Protein AF-A0A2E1FN74-F1 (afdb_monomer_lite)

Foldseek 3Di:
DPDPVVVVVVVVVVVPPPPPDPQADPNDGVVLLVVLLVQLVVQLVVLLVVLVVVFQDPPDPPRCPVVSVVSSVVSNVVSLVVSCVVSVHDPVRSVVSNVCCVVCCPVPPPPCPPPD

pLDDT: mean 77.04, std 21.7, range [31.8, 98.19]

Secondary structure (DSSP, 8-state):
---HHHHHHHHHTTSS-----TTEETTEEHHHHHHHHHHHHHHHHHHHHHHHHH-SPTT-GGGGHHHHHHHHHHHHHHHHHHHHHHHT--HHHHHHHHHHHHHSSS-TTTTS-TT-

Structure (mmCIF, N/CA/C/O backbone):
data_AF-A0A2E1FN74-F1
#
_entry.id   AF-A0A2E1FN74-F1
#
loop_
_atom_site.group_PDB
_atom_site.id
_atom_site.type_symbol
_atom_site.label_atom_id
_atom_site.label_alt_id
_atom_site.label_comp_id
_atom_site.label_asym_id
_atom_site.label_entity_id
_atom_site.label_seq_id
_atom_site.pdbx_PDB_ins_code
_atom_site.Cartn_x
_atom_site.Cartn_y
_atom_site.Cartn_z
_atom_site.occupancy
_atom_site.B_iso_or_equiv
_atom_site.auth_seq_id
_atom_site.auth_comp_id
_atom_site.auth_asym_id
_atom_site.auth_atom_id
_atom_site.pdbx_PDB_model_num
ATOM 1 N N . MET A 1 1 ? -55.981 -18.150 6.701 1.00 42.31 1 MET A N 1
ATOM 2 C CA . MET A 1 1 ? -54.690 -18.237 5.974 1.00 42.31 1 MET A CA 1
ATOM 3 C C . MET A 1 1 ? -54.274 -16.805 5.647 1.00 42.31 1 MET A C 1
ATOM 5 O O . MET A 1 1 ? -54.721 -16.281 4.644 1.00 42.31 1 MET A O 1
ATOM 9 N N . ASN A 1 2 ? -53.576 -16.035 6.487 1.00 50.94 2 ASN A N 1
ATOM 10 C CA . ASN A 1 2 ? -52.600 -16.321 7.561 1.00 50.94 2 ASN A CA 1
ATOM 11 C C . ASN A 1 2 ? -51.192 -16.736 7.082 1.00 50.94 2 ASN A C 1
ATOM 13 O O . ASN A 1 2 ? -50.448 -17.331 7.851 1.00 50.94 2 ASN A O 1
ATOM 17 N N . HIS A 1 3 ? -50.803 -16.379 5.852 1.00 50.66 3 HIS A N 1
ATOM 18 C CA . HIS A 1 3 ? -49.413 -16.536 5.385 1.00 50.66 3 HIS A CA 1
ATOM 19 C C . HIS A 1 3 ? -48.682 -15.206 5.128 1.00 50.66 3 HIS A C 1
ATOM 21 O O . HIS A 1 3 ? -47.479 -15.128 5.357 1.00 50.66 3 HIS A O 1
ATOM 27 N N . ASN A 1 4 ? -49.388 -14.124 4.781 1.00 48.78 4 ASN A N 1
ATOM 28 C CA . ASN A 1 4 ? -48.734 -12.868 4.377 1.00 48.78 4 ASN A CA 1
ATOM 29 C C . ASN A 1 4 ? -48.129 -12.058 5.542 1.00 48.78 4 ASN A C 1
ATOM 31 O O . ASN A 1 4 ? -47.243 -11.243 5.316 1.00 48.78 4 ASN A O 1
ATOM 35 N N . LEU A 1 5 ? -48.569 -12.285 6.786 1.00 51.41 5 LEU A N 1
ATOM 36 C CA . LEU A 1 5 ? -48.117 -11.508 7.952 1.00 51.41 5 LEU A CA 1
ATOM 37 C C . LEU A 1 5 ? -46.795 -12.041 8.546 1.00 51.41 5 LEU A C 1
ATOM 39 O O . LEU A 1 5 ? -45.996 -11.269 9.066 1.00 51.41 5 LEU A O 1
ATOM 43 N N . LEU A 1 6 ? -46.520 -13.344 8.402 1.00 49.88 6 LEU A N 1
ATOM 44 C CA . LEU A 1 6 ? -45.260 -13.961 8.847 1.00 49.88 6 LEU A CA 1
ATOM 45 C C . LEU A 1 6 ? -44.072 -13.592 7.943 1.00 49.88 6 LEU A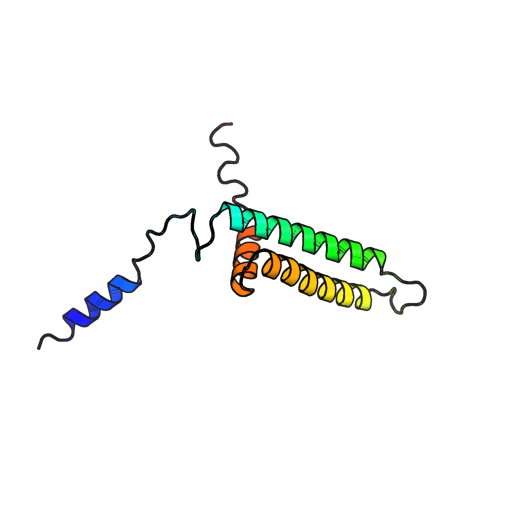 C 1
ATOM 47 O O . LEU A 1 6 ? -42.957 -13.424 8.433 1.00 49.88 6 LEU A O 1
ATOM 51 N N . VAL A 1 7 ? -44.307 -13.409 6.639 1.00 51.56 7 VAL A N 1
ATOM 52 C CA . VAL A 1 7 ? -43.251 -13.055 5.674 1.00 51.56 7 VAL A CA 1
ATOM 53 C C . VAL A 1 7 ? -42.717 -11.636 5.917 1.00 51.56 7 VAL A C 1
ATOM 55 O O . VAL A 1 7 ? -41.507 -11.429 5.871 1.00 51.56 7 VAL A O 1
ATOM 58 N N . SER A 1 8 ? -43.573 -10.666 6.267 1.00 47.00 8 SER A N 1
ATOM 59 C CA . SER A 1 8 ? -43.123 -9.297 6.578 1.00 47.00 8 SER A CA 1
ATOM 60 C C . SER A 1 8 ? -42.269 -9.187 7.846 1.00 47.00 8 SER A C 1
ATOM 62 O O . SER A 1 8 ? -41.447 -8.278 7.930 1.00 47.00 8 SER A O 1
ATOM 64 N N . ILE A 1 9 ? -42.423 -10.093 8.819 1.00 51.72 9 ILE A N 1
ATOM 65 C CA . ILE A 1 9 ? -41.646 -10.060 10.071 1.00 51.72 9 ILE A CA 1
ATOM 66 C C . ILE A 1 9 ? -40.237 -10.642 9.866 1.00 51.72 9 ILE A C 1
ATOM 68 O O . ILE A 1 9 ? -39.275 -10.124 10.423 1.00 51.72 9 ILE A O 1
ATOM 72 N N . LEU A 1 10 ? -40.080 -11.656 9.009 1.00 48.47 10 LEU A N 1
ATOM 73 C CA . LEU A 1 10 ? -38.766 -12.239 8.690 1.00 48.47 10 LEU A CA 1
ATOM 74 C C . LEU A 1 10 ? -37.856 -11.311 7.866 1.00 48.47 10 LEU A C 1
ATOM 76 O O . LEU A 1 10 ? -36.632 -11.437 7.921 1.00 48.47 10 LEU A O 1
ATOM 80 N N . ILE A 1 11 ? -38.430 -10.359 7.125 1.00 47.88 11 ILE A N 1
ATOM 81 C CA . ILE A 1 11 ? -37.662 -9.412 6.303 1.00 47.88 11 ILE A CA 1
ATOM 82 C C . ILE A 1 11 ? -37.132 -8.234 7.143 1.00 47.88 11 ILE A C 1
ATOM 84 O O . ILE A 1 11 ? -36.051 -7.723 6.852 1.00 47.88 11 ILE A O 1
ATOM 88 N N . SER A 1 12 ? -37.810 -7.829 8.227 1.00 40.91 12 SER A N 1
ATOM 89 C CA . SER A 1 12 ? -37.323 -6.735 9.087 1.00 40.91 12 SER A CA 1
ATOM 90 C C . SER A 1 12 ? -36.116 -7.133 9.951 1.00 40.91 12 SER A C 1
ATOM 92 O O . SER A 1 12 ? -35.253 -6.293 10.213 1.00 40.91 12 SER A O 1
ATOM 94 N N . SER A 1 13 ? -35.976 -8.415 10.314 1.00 45.38 13 SER A N 1
ATOM 95 C CA . SER A 1 13 ? -34.828 -8.929 11.082 1.00 45.38 13 SER A CA 1
ATOM 96 C C . SER A 1 13 ? -33.480 -8.878 10.346 1.00 45.38 13 SER A C 1
ATOM 98 O O . SER A 1 13 ? -32.433 -8.896 10.994 1.00 45.38 13 SER A O 1
ATOM 100 N N . ILE A 1 14 ? -33.477 -8.771 9.012 1.00 53.03 14 ILE A N 1
ATOM 101 C CA . ILE A 1 14 ? -32.239 -8.723 8.211 1.00 53.03 14 ILE A CA 1
ATOM 102 C C . ILE A 1 14 ? -31.607 -7.316 8.234 1.00 53.03 14 ILE A C 1
ATOM 104 O O . ILE A 1 14 ? -30.394 -7.183 8.095 1.00 53.03 14 ILE A O 1
ATOM 108 N N . PHE A 1 15 ? -32.392 -6.263 8.491 1.00 46.53 15 PHE A N 1
ATOM 109 C CA . PHE A 1 15 ? -31.921 -4.871 8.437 1.00 46.53 15 PHE A CA 1
ATOM 110 C C . PHE A 1 15 ? -31.487 -4.268 9.785 1.00 46.53 15 PHE A C 1
ATOM 112 O O . PHE A 1 15 ? -30.985 -3.147 9.798 1.00 46.53 15 PHE A O 1
ATOM 119 N N . PHE A 1 16 ? -31.632 -4.988 10.906 1.00 46.62 16 PHE A N 1
ATOM 120 C CA . PHE A 1 16 ? -31.303 -4.469 12.248 1.00 46.62 16 PHE A CA 1
ATOM 121 C C . PHE A 1 16 ? -30.299 -5.299 13.067 1.00 46.62 16 PHE A C 1
ATOM 123 O O . PHE A 1 16 ? -30.032 -4.976 14.223 1.00 46.62 16 PHE A O 1
ATOM 130 N N . SER A 1 17 ? -29.639 -6.289 12.461 1.00 39.25 17 SER A N 1
ATOM 131 C CA . SER A 1 17 ? -28.502 -6.994 13.080 1.00 39.25 17 SER A CA 1
ATOM 132 C C . SER A 1 17 ? -27.171 -6.262 12.841 1.00 39.25 17 SER A C 1
ATOM 134 O O . SER A 1 17 ? -26.224 -6.835 12.309 1.00 39.25 17 SER A O 1
ATOM 136 N N . CYS A 1 18 ? -27.096 -4.976 13.205 1.00 44.81 18 CYS A N 1
ATOM 137 C CA . CYS A 1 18 ? -25.869 -4.174 13.085 1.00 44.81 18 CYS A CA 1
ATOM 138 C C . CYS A 1 18 ? -25.572 -3.315 14.331 1.00 44.81 18 CYS A C 1
ATOM 140 O O . CYS A 1 18 ? -25.022 -2.222 14.241 1.00 44.81 18 CYS A O 1
ATOM 142 N N . SER A 1 19 ? -25.885 -3.839 15.519 1.00 41.91 19 SER A N 1
ATOM 143 C CA . SER A 1 19 ? -25.297 -3.387 16.789 1.00 41.91 19 SER A CA 1
ATOM 144 C C . SER A 1 19 ? -23.985 -4.133 17.082 1.00 41.91 19 SER A C 1
ATOM 146 O O . SER A 1 19 ? -23.768 -4.625 18.190 1.00 41.91 19 SER A O 1
ATOM 148 N N . GLY A 1 20 ? -23.136 -4.288 16.061 1.00 52.69 20 GLY A N 1
ATOM 149 C CA . GLY A 1 20 ? -21.781 -4.805 16.232 1.00 52.69 20 GLY A CA 1
ATOM 150 C C . GLY A 1 20 ? -20.902 -3.759 16.913 1.00 52.69 20 GLY A C 1
ATOM 151 O O . GLY A 1 20 ? -21.095 -2.558 16.712 1.00 52.69 20 GLY A O 1
ATOM 152 N N . ASP A 1 21 ? -19.933 -4.200 17.714 1.00 56.34 21 ASP A N 1
ATOM 153 C CA . ASP A 1 21 ? -18.954 -3.294 18.313 1.00 56.34 21 ASP A CA 1
ATOM 154 C C . ASP A 1 21 ? -18.222 -2.523 17.202 1.00 56.34 21 ASP A C 1
ATOM 156 O O . ASP A 1 21 ? -17.532 -3.111 16.374 1.00 56.34 21 ASP A O 1
ATOM 160 N N . SER A 1 22 ? -18.347 -1.193 17.191 1.00 58.28 22 SER A N 1
ATOM 161 C CA . SER A 1 22 ? -17.680 -0.313 16.217 1.00 58.28 22 SER A CA 1
ATOM 162 C C . SER A 1 22 ? -16.150 -0.489 16.147 1.00 58.28 22 SER A 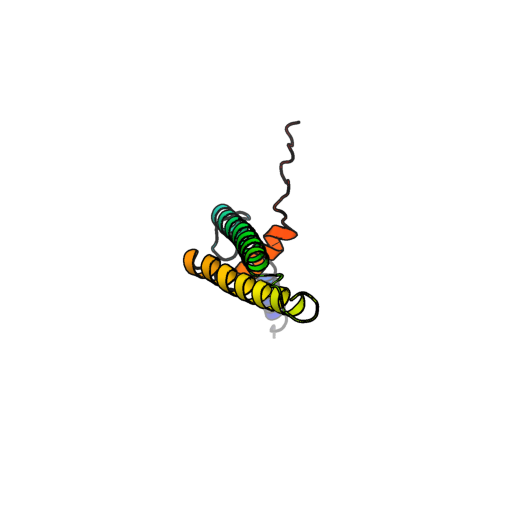C 1
ATOM 164 O O . SER A 1 22 ? -15.523 -0.123 15.147 1.00 58.28 22 SER A O 1
ATOM 166 N N . THR A 1 23 ? -15.533 -1.065 17.184 1.00 58.06 23 THR A N 1
ATOM 167 C CA . THR A 1 23 ? -14.107 -1.402 17.209 1.00 58.06 23 THR A CA 1
ATOM 168 C C . THR A 1 23 ? -13.772 -2.690 16.445 1.00 58.06 23 THR A C 1
ATOM 170 O O . THR A 1 23 ? -12.618 -2.850 16.042 1.00 58.06 23 THR A O 1
ATOM 173 N N . VAL A 1 24 ? -14.749 -3.561 16.163 1.00 61.03 24 VAL A N 1
ATOM 174 C CA . VAL A 1 24 ? -14.586 -4.852 15.474 1.00 61.03 24 VAL A CA 1
ATOM 175 C C . VAL A 1 24 ? -15.419 -4.875 14.190 1.00 61.03 24 VAL A C 1
ATOM 177 O O . VAL A 1 24 ? -16.640 -5.003 14.215 1.00 61.03 24 VAL A O 1
ATOM 180 N N . ARG A 1 25 ? -14.754 -4.804 13.031 1.00 66.44 25 ARG A N 1
ATOM 181 C CA . ARG A 1 25 ? -15.415 -4.865 11.715 1.00 66.44 25 ARG A CA 1
ATOM 182 C C . ARG A 1 25 ? -14.842 -6.016 10.902 1.00 66.44 25 ARG A C 1
ATOM 184 O O . ARG A 1 25 ? -13.625 -6.142 10.808 1.00 66.44 25 ARG A O 1
ATOM 191 N N . ASN A 1 26 ? -15.710 -6.848 10.324 1.00 70.94 26 ASN A N 1
ATOM 192 C CA . ASN A 1 26 ? -15.328 -8.030 9.536 1.00 70.94 26 ASN A CA 1
ATOM 193 C C . ASN A 1 26 ? -14.328 -8.950 10.278 1.00 70.94 26 ASN A C 1
ATOM 195 O O . ASN A 1 26 ? -13.375 -9.447 9.689 1.00 70.94 26 ASN A O 1
ATOM 199 N N . GLY A 1 27 ? -14.497 -9.110 11.597 1.00 79.25 27 GLY 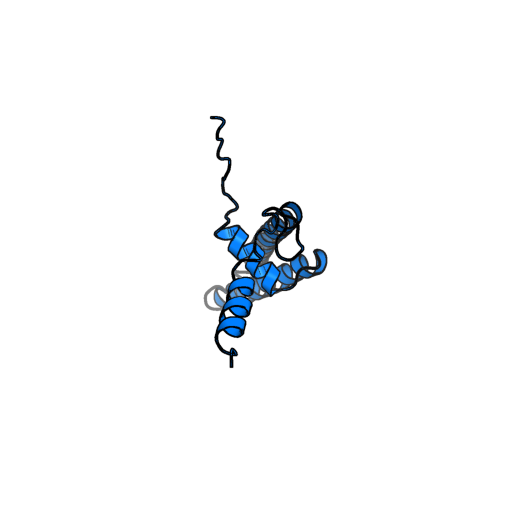A N 1
ATOM 200 C CA . GLY A 1 27 ? -13.601 -9.897 12.458 1.00 79.25 27 GLY A CA 1
ATOM 201 C C . GLY A 1 27 ? -12.256 -9.240 12.808 1.00 79.25 27 GLY A C 1
ATOM 202 O O . GLY A 1 27 ? -11.520 -9.784 13.627 1.00 79.25 27 GLY A O 1
ATOM 203 N N . LEU A 1 28 ? -11.926 -8.067 12.254 1.00 84.44 28 LEU A N 1
ATOM 204 C CA . LEU A 1 28 ? -10.683 -7.348 12.547 1.00 84.44 28 LEU A CA 1
ATOM 205 C C . LEU A 1 28 ? -10.896 -6.214 13.556 1.00 84.44 28 LEU A C 1
ATOM 207 O O . LEU A 1 28 ? -11.776 -5.361 13.396 1.00 84.44 28 LEU A O 1
ATOM 211 N N . SER A 1 29 ? -10.017 -6.157 14.560 1.00 87.62 29 SER A N 1
ATOM 212 C CA . SER A 1 29 ? -9.940 -5.029 15.489 1.00 87.62 29 SER A CA 1
ATOM 213 C C . SER A 1 29 ? -9.500 -3.746 14.776 1.00 87.62 29 SER A C 1
ATOM 215 O O . SER A 1 29 ? -8.747 -3.767 13.797 1.00 87.62 29 SER A O 1
ATOM 217 N N . LEU A 1 30 ? -9.942 -2.599 15.292 1.00 84.62 30 LEU A N 1
ATOM 218 C CA . LEU A 1 30 ? -9.554 -1.276 14.803 1.00 84.62 30 LEU A CA 1
ATOM 219 C C . LEU A 1 30 ? -8.030 -1.087 14.798 1.00 84.62 30 LEU A C 1
ATOM 221 O O . LEU A 1 30 ? -7.492 -0.489 13.872 1.00 84.62 30 LEU A O 1
ATOM 225 N N . GLU A 1 31 ? -7.328 -1.614 15.801 1.00 87.56 31 GLU A N 1
ATOM 226 C CA . GLU A 1 31 ? -5.865 -1.569 15.870 1.00 87.56 31 GLU A CA 1
ATOM 227 C C . GLU A 1 31 ? -5.215 -2.339 14.713 1.00 87.56 31 GLU A C 1
ATOM 229 O O . GLU A 1 31 ? -4.372 -1.781 14.008 1.00 87.56 31 GLU A O 1
ATOM 234 N N . LYS A 1 32 ? -5.668 -3.572 14.433 1.00 91.00 32 LYS A N 1
ATOM 235 C CA . LYS A 1 32 ? -5.147 -4.353 13.303 1.00 91.00 32 LYS A CA 1
ATOM 236 C C . LYS A 1 32 ? -5.466 -3.684 11.961 1.00 91.00 32 LYS A C 1
ATOM 238 O O . LYS A 1 32 ? -4.577 -3.596 11.118 1.00 91.00 32 LYS A O 1
ATOM 243 N N . ARG A 1 33 ? -6.670 -3.121 11.778 1.00 90.25 33 ARG A N 1
ATOM 244 C CA . ARG A 1 33 ? -7.009 -2.331 10.572 1.00 90.25 33 ARG A CA 1
ATOM 245 C C . ARG A 1 33 ? -6.084 -1.117 10.395 1.00 90.25 33 ARG A C 1
ATOM 247 O O . ARG A 1 33 ? -5.607 -0.870 9.290 1.00 90.25 33 ARG A O 1
ATOM 254 N N . LYS A 1 34 ? -5.760 -0.397 11.476 1.00 89.50 34 LYS A N 1
ATOM 255 C CA . LYS A 1 34 ? -4.815 0.737 11.448 1.00 89.50 34 LYS A CA 1
ATOM 256 C C . LYS A 1 34 ? -3.382 0.316 11.111 1.00 89.50 34 LYS A C 1
ATOM 258 O O . LYS A 1 34 ? -2.749 0.991 10.299 1.00 89.50 34 LYS A O 1
ATOM 263 N N . LYS A 1 35 ? -2.889 -0.788 11.686 1.00 94.38 35 LYS A N 1
ATOM 264 C CA . LYS A 1 35 ? -1.583 -1.381 11.344 1.00 94.38 35 LYS A CA 1
ATOM 265 C C . LYS A 1 35 ? -1.505 -1.695 9.848 1.00 94.38 35 LYS A C 1
ATOM 267 O O . LYS A 1 35 ? -0.629 -1.168 9.167 1.00 94.38 35 LYS A O 1
ATOM 272 N N . VAL A 1 36 ? -2.474 -2.461 9.337 1.00 95.00 36 VAL A N 1
ATOM 273 C CA . VAL A 1 36 ? -2.562 -2.851 7.919 1.00 95.00 36 VAL A CA 1
ATOM 274 C C . VAL A 1 36 ? -2.581 -1.618 7.015 1.00 95.00 36 VAL A C 1
ATOM 276 O O . VAL A 1 36 ? -1.772 -1.525 6.099 1.00 95.00 36 VAL A O 1
ATOM 279 N N . PHE A 1 37 ? -3.418 -0.615 7.305 1.00 94.12 37 PHE A N 1
ATOM 280 C CA . PHE A 1 37 ? -3.416 0.634 6.537 1.00 94.12 37 PHE A CA 1
ATOM 281 C C . PHE A 1 37 ? -2.045 1.325 6.523 1.00 94.12 37 PHE A C 1
ATOM 283 O O . PHE A 1 37 ? -1.599 1.777 5.469 1.00 94.12 37 PHE A O 1
ATOM 290 N N . HIS A 1 38 ? -1.374 1.435 7.673 1.00 94.75 38 HIS A N 1
ATOM 291 C CA . HIS A 1 38 ? -0.064 2.081 7.734 1.00 94.75 38 HIS A CA 1
ATOM 292 C C . HIS A 1 38 ? 0.961 1.342 6.866 1.00 94.75 38 HIS A C 1
ATOM 294 O O . HIS A 1 38 ? 1.688 1.976 6.102 1.00 94.75 38 HIS A O 1
ATOM 300 N N . GLU A 1 39 ? 0.967 0.013 6.926 1.00 97.25 39 GLU A N 1
ATOM 301 C CA . GLU A 1 39 ? 1.839 -0.841 6.121 1.00 97.25 39 GLU A CA 1
ATOM 302 C C . GLU A 1 39 ? 1.533 -0.704 4.622 1.00 97.25 39 GLU A C 1
ATOM 304 O O . GLU A 1 39 ? 2.459 -0.473 3.846 1.00 97.25 39 GLU A O 1
ATOM 309 N N . LEU A 1 40 ? 0.255 -0.664 4.217 1.00 96.75 40 LEU A N 1
ATOM 310 C CA . LEU A 1 40 ? -0.160 -0.360 2.837 1.00 96.75 40 LEU A CA 1
ATOM 311 C C . LEU A 1 40 ? 0.261 1.057 2.387 1.00 96.75 40 LEU A C 1
ATOM 313 O O . LEU A 1 40 ? 0.595 1.292 1.226 1.00 96.75 40 LEU A O 1
ATOM 317 N N . ARG A 1 41 ? 0.289 2.049 3.287 1.00 95.75 41 ARG A N 1
ATOM 318 C CA . ARG A 1 41 ? 0.800 3.400 2.968 1.00 95.75 41 ARG A CA 1
ATOM 319 C C . ARG A 1 41 ? 2.322 3.442 2.851 1.00 95.75 41 ARG A C 1
ATOM 321 O O . ARG A 1 41 ? 2.837 4.250 2.074 1.00 95.75 41 ARG A O 1
ATOM 328 N N . VAL A 1 42 ? 3.039 2.618 3.610 1.00 97.00 42 VAL A N 1
ATOM 329 C CA . VAL A 1 42 ? 4.499 2.476 3.521 1.00 97.00 42 VAL A CA 1
ATOM 330 C C . VAL A 1 42 ? 4.888 1.702 2.261 1.00 97.00 42 VAL A C 1
ATOM 332 O O . VAL A 1 42 ? 5.790 2.148 1.551 1.00 97.00 42 VAL A O 1
ATOM 335 N N . SER A 1 43 ? 4.175 0.630 1.912 1.00 97.44 43 SER A N 1
ATOM 336 C CA . SER A 1 43 ? 4.423 -0.163 0.703 1.00 97.44 43 SER A CA 1
ATOM 337 C C . SER A 1 43 ? 4.245 0.663 -0.575 1.00 97.44 43 SER A C 1
ATOM 339 O O . SER A 1 43 ? 5.122 0.674 -1.435 1.00 97.44 43 SER A O 1
ATOM 341 N N . GLN A 1 44 ? 3.204 1.494 -0.643 1.00 96.94 44 GLN A N 1
ATOM 342 C CA . GLN A 1 44 ? 2.987 2.453 -1.735 1.00 96.94 44 GLN A CA 1
ATOM 343 C C . GLN A 1 44 ? 4.137 3.474 -1.882 1.00 96.94 44 GLN A C 1
ATOM 345 O O . GLN A 1 44 ? 4.536 3.826 -2.996 1.00 96.94 44 GLN A O 1
ATOM 350 N N . LYS A 1 45 ? 4.732 3.928 -0.766 1.00 96.88 45 LYS A N 1
ATOM 351 C CA . LYS A 1 45 ? 5.931 4.790 -0.786 1.00 96.88 45 LYS A CA 1
ATOM 352 C C . LYS A 1 45 ? 7.189 4.023 -1.209 1.00 96.88 45 LYS A C 1
ATOM 354 O O . LYS A 1 45 ? 8.001 4.585 -1.941 1.00 96.88 45 LYS A O 1
ATOM 359 N N . LYS A 1 46 ? 7.346 2.766 -0.774 1.00 97.19 46 LYS A N 1
ATOM 360 C CA . LYS A 1 46 ? 8.433 1.850 -1.173 1.00 97.19 46 LYS A CA 1
ATOM 361 C C . LYS A 1 46 ? 8.404 1.633 -2.691 1.00 97.19 46 LYS A C 1
ATOM 363 O O . LYS A 1 46 ? 9.400 1.924 -3.343 1.00 97.19 46 LYS A O 1
ATOM 368 N N . ALA A 1 47 ? 7.243 1.277 -3.251 1.00 97.56 47 ALA A N 1
ATOM 369 C CA . ALA A 1 47 ? 7.021 1.135 -4.694 1.00 97.56 47 ALA A CA 1
ATOM 370 C C . ALA A 1 47 ? 7.385 2.413 -5.464 1.00 97.56 47 ALA A C 1
ATOM 372 O O . ALA A 1 47 ? 8.152 2.364 -6.421 1.00 97.56 47 ALA A O 1
ATOM 373 N N . SER A 1 48 ? 6.912 3.573 -4.994 1.00 95.69 48 SER A N 1
ATOM 374 C CA . SER A 1 48 ? 7.237 4.871 -5.605 1.00 95.69 48 SER A CA 1
ATOM 375 C C . SER A 1 48 ? 8.740 5.164 -5.600 1.00 95.69 48 SER A C 1
ATOM 377 O O . SER A 1 48 ? 9.293 5.577 -6.618 1.00 95.69 48 SER A O 1
ATOM 379 N N . LYS A 1 49 ? 9.419 4.933 -4.468 1.00 96.56 49 LYS A N 1
ATOM 380 C CA . LYS A 1 49 ? 10.867 5.149 -4.333 1.00 96.56 49 LYS A CA 1
ATOM 381 C C . LYS A 1 49 ? 11.665 4.211 -5.240 1.00 96.56 49 LYS A C 1
ATOM 383 O O . LYS A 1 49 ? 12.617 4.659 -5.868 1.00 96.56 49 LYS A O 1
ATOM 388 N N . GLU A 1 50 ? 11.284 2.939 -5.311 1.00 95.81 50 GLU A N 1
ATOM 389 C CA . GLU A 1 50 ? 11.992 1.937 -6.108 1.00 95.81 50 GLU A CA 1
ATOM 390 C C . GLU A 1 50 ? 11.757 2.115 -7.617 1.00 95.81 50 GLU A C 1
ATOM 392 O O . GLU A 1 50 ? 12.696 2.004 -8.409 1.00 95.81 50 GLU A O 1
ATOM 397 N N . ALA A 1 51 ? 10.548 2.499 -8.037 1.00 94.56 51 ALA A N 1
ATOM 398 C CA . ALA A 1 51 ? 10.286 2.890 -9.421 1.00 94.56 51 ALA A CA 1
ATOM 399 C C . ALA A 1 51 ? 11.134 4.112 -9.831 1.00 94.56 51 ALA A C 1
ATOM 401 O O . ALA A 1 51 ? 11.752 4.094 -10.895 1.00 94.56 51 ALA A O 1
ATOM 402 N N . LEU A 1 52 ? 11.241 5.129 -8.963 1.00 92.81 52 LEU A N 1
ATOM 403 C CA . LEU A 1 52 ? 12.077 6.321 -9.185 1.00 92.81 52 LEU A CA 1
ATOM 404 C C . LEU A 1 52 ? 13.590 6.049 -9.110 1.00 92.81 52 LEU A C 1
ATOM 406 O O . LEU A 1 52 ? 14.363 6.774 -9.724 1.00 92.81 52 LEU A O 1
ATOM 410 N N . SER A 1 53 ? 14.046 5.019 -8.387 1.00 91.12 53 SER A N 1
ATOM 411 C CA . SER A 1 53 ? 15.457 4.605 -8.449 1.00 91.12 53 SER A CA 1
ATOM 412 C C . SER A 1 53 ? 15.788 3.831 -9.726 1.00 91.12 53 SER A C 1
ATOM 414 O O . SER A 1 53 ? 16.956 3.708 -10.080 1.00 91.12 53 SER A O 1
ATOM 416 N N . ASN A 1 54 ? 14.769 3.297 -10.406 1.00 86.69 54 ASN A N 1
ATOM 417 C CA . ASN A 1 54 ? 14.920 2.578 -11.664 1.00 86.69 54 ASN A CA 1
ATOM 418 C C . ASN A 1 54 ? 14.720 3.466 -12.898 1.00 86.69 54 ASN A C 1
ATOM 420 O O . ASN A 1 54 ? 15.318 3.157 -13.921 1.00 86.69 54 ASN A O 1
ATOM 424 N N . TYR A 1 55 ? 13.914 4.530 -12.839 1.00 86.94 55 TYR A N 1
ATOM 425 C CA . TYR A 1 55 ? 13.602 5.392 -13.987 1.00 86.94 55 TYR A CA 1
ATOM 426 C C . TYR A 1 55 ? 13.606 6.881 -13.599 1.00 86.94 55 TYR A C 1
ATOM 428 O O . TYR A 1 55 ? 13.171 7.210 -12.495 1.00 86.94 55 TYR A O 1
ATOM 436 N N . PRO A 1 56 ? 14.025 7.800 -14.494 1.00 85.88 56 PRO A N 1
ATOM 437 C CA . PRO A 1 56 ? 14.338 7.598 -15.915 1.00 85.88 56 PRO A CA 1
ATOM 438 C C . PRO A 1 56 ? 15.695 6.913 -16.156 1.00 85.88 56 PRO A C 1
ATOM 440 O O . PRO A 1 56 ? 16.653 7.150 -15.422 1.00 85.88 56 PRO A O 1
ATOM 443 N N . LYS A 1 57 ? 15.801 6.095 -17.214 1.00 81.38 57 LYS A N 1
ATOM 444 C CA . LYS A 1 57 ? 17.078 5.502 -17.658 1.00 81.38 57 LYS A CA 1
ATOM 445 C C . LYS A 1 57 ? 17.599 6.230 -18.906 1.00 81.38 57 LYS A C 1
ATOM 447 O O . LYS A 1 57 ? 16.812 6.493 -19.820 1.00 81.38 57 LYS A O 1
ATOM 452 N N . PRO A 1 58 ? 18.907 6.541 -18.994 1.00 80.69 58 PRO A N 1
ATOM 453 C CA . PRO A 1 58 ? 19.508 7.044 -20.226 1.00 80.69 58 PRO A CA 1
ATOM 454 C C . PRO A 1 58 ? 19.271 6.080 -21.395 1.00 80.69 58 PRO A C 1
ATOM 456 O O . PRO A 1 58 ? 19.428 4.870 -21.246 1.00 80.69 58 PRO A O 1
ATOM 459 N N . GLY A 1 59 ? 18.895 6.616 -22.557 1.00 82.00 59 GLY A N 1
ATOM 460 C CA . GLY A 1 59 ? 18.613 5.828 -23.763 1.00 82.00 59 GLY A CA 1
ATOM 461 C C . GLY A 1 59 ? 17.192 5.260 -23.870 1.00 82.00 59 GLY A C 1
ATOM 462 O O . GLY A 1 59 ? 16.847 4.735 -24.925 1.00 82.00 59 GLY A O 1
ATOM 463 N N . THR A 1 60 ? 16.339 5.390 -22.847 1.00 81.62 60 THR A N 1
ATOM 464 C CA . THR A 1 60 ? 14.935 4.957 -22.947 1.00 81.62 60 THR A CA 1
ATOM 465 C C . THR A 1 60 ? 14.081 5.991 -23.706 1.00 81.62 60 THR A C 1
ATOM 467 O O . THR A 1 60 ? 14.139 7.183 -23.374 1.00 81.62 60 THR A O 1
ATOM 470 N N . PRO A 1 61 ? 13.272 5.581 -24.708 1.00 80.50 61 PRO A N 1
ATOM 471 C CA . PRO A 1 61 ? 12.388 6.481 -25.450 1.00 80.50 61 PRO A CA 1
ATOM 472 C C . PRO A 1 61 ? 11.470 7.305 -24.538 1.00 80.50 61 PRO A C 1
ATOM 474 O O . PRO A 1 61 ? 11.017 6.841 -23.494 1.00 80.50 61 PRO A O 1
ATOM 477 N N . GLY A 1 62 ? 11.216 8.565 -24.904 1.00 80.94 62 GLY A N 1
ATOM 478 C CA . GLY A 1 62 ? 10.355 9.460 -24.115 1.00 80.94 62 GLY A CA 1
ATOM 479 C C . GLY A 1 62 ? 10.814 9.687 -22.664 1.00 80.94 62 GLY A C 1
ATOM 480 O O . GLY A 1 62 ? 10.002 10.076 -21.828 1.00 80.94 62 GLY A O 1
ATOM 481 N N . GLY A 1 63 ? 12.084 9.409 -22.344 1.00 81.25 63 GLY A N 1
ATOM 482 C CA . GLY A 1 63 ? 12.625 9.510 -20.987 1.00 81.25 63 GLY A CA 1
ATOM 483 C C . GLY A 1 63 ? 12.193 8.383 -20.042 1.00 81.25 63 GLY A C 1
ATOM 484 O O . GLY A 1 63 ? 12.335 8.536 -18.834 1.00 81.25 63 GLY A O 1
ATOM 485 N N . GLY A 1 64 ? 11.657 7.265 -20.540 1.00 88.94 64 GLY A N 1
ATOM 486 C CA . GLY A 1 64 ? 11.270 6.127 -19.694 1.00 88.94 64 GLY A CA 1
ATOM 487 C C . GLY A 1 64 ? 9.994 6.330 -18.872 1.00 88.94 64 GLY A C 1
ATOM 488 O O . GLY A 1 64 ? 9.788 5.664 -17.857 1.00 88.94 64 GLY A O 1
ATOM 489 N N . GLY A 1 65 ? 9.148 7.291 -19.256 1.00 89.75 65 GLY A N 1
ATOM 490 C CA . GLY A 1 65 ? 7.938 7.633 -18.507 1.00 89.75 65 GLY A CA 1
ATOM 491 C C . GLY A 1 65 ? 6.821 6.584 -18.580 1.00 89.75 65 GLY A C 1
ATOM 492 O O . GLY A 1 65 ? 5.938 6.599 -17.723 1.00 89.75 65 GLY A O 1
ATOM 493 N N . VAL A 1 66 ? 6.825 5.696 -19.582 1.00 91.19 66 VAL A N 1
ATOM 494 C CA . VAL A 1 66 ? 5.861 4.583 -19.693 1.00 91.19 66 VAL A CA 1
ATOM 495 C C . VAL A 1 66 ? 6.299 3.455 -18.765 1.00 91.19 66 VAL A C 1
ATOM 497 O O . VAL A 1 66 ? 5.554 3.062 -17.872 1.00 91.19 66 VAL A O 1
ATOM 500 N N . GLU A 1 67 ? 7.555 3.056 -18.902 1.00 92.56 67 GLU A N 1
ATOM 501 C CA . GLU A 1 67 ? 8.249 2.010 -18.163 1.00 92.56 67 GLU A CA 1
ATOM 502 C C . GLU A 1 67 ? 8.290 2.318 -16.657 1.00 92.56 67 GLU A C 1
ATOM 504 O O . GLU A 1 67 ? 8.113 1.426 -15.827 1.00 92.56 67 GLU A O 1
ATOM 509 N N . PHE A 1 68 ? 8.424 3.599 -16.285 1.00 94.00 68 PHE A N 1
ATOM 510 C CA . PHE A 1 68 ? 8.233 4.063 -14.910 1.00 94.00 68 PHE A CA 1
ATOM 511 C C . PHE A 1 68 ? 6.834 3.735 -14.370 1.00 94.00 68 PHE A C 1
ATOM 513 O O . PHE A 1 68 ? 6.719 3.248 -13.248 1.00 94.00 68 PHE A O 1
ATOM 520 N N . ARG A 1 69 ? 5.765 4.004 -15.136 1.00 94.12 69 ARG A N 1
ATOM 521 C CA . ARG A 1 69 ? 4.380 3.760 -14.690 1.00 94.12 69 ARG A CA 1
ATOM 522 C C . ARG A 1 69 ? 4.057 2.273 -14.626 1.00 94.12 69 ARG A C 1
ATOM 524 O O . ARG A 1 69 ? 3.380 1.853 -13.693 1.00 94.12 69 ARG A O 1
ATOM 531 N N . GLU A 1 70 ? 4.555 1.496 -15.582 1.00 94.50 70 GLU A N 1
ATOM 532 C CA . GLU A 1 70 ? 4.444 0.036 -15.577 1.00 94.50 70 GLU A CA 1
ATOM 533 C C . GLU A 1 70 ? 5.135 -0.550 -14.344 1.00 94.50 70 GLU A C 1
ATOM 535 O O . GLU A 1 70 ? 4.495 -1.257 -13.566 1.00 94.50 70 GLU A O 1
ATOM 540 N N . LYS A 1 71 ? 6.396 -0.169 -14.088 1.00 94.88 71 LYS A N 1
ATOM 541 C CA . LYS A 1 71 ? 7.139 -0.660 -12.922 1.00 94.88 71 LYS A CA 1
ATOM 542 C C . LYS A 1 71 ? 6.562 -0.163 -11.598 1.00 94.88 71 LYS A C 1
ATOM 544 O O . LYS A 1 71 ? 6.535 -0.914 -10.628 1.00 94.88 71 LYS A O 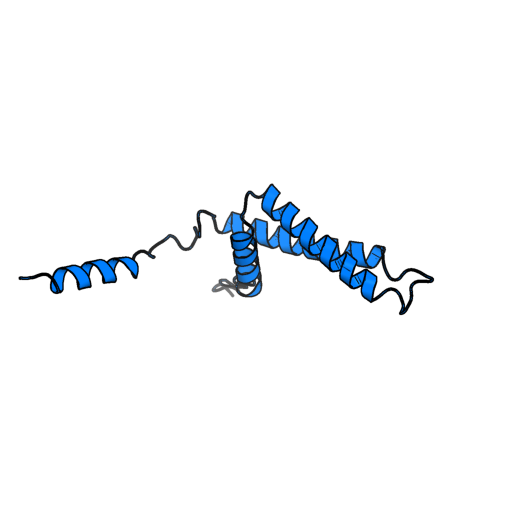1
ATOM 549 N N . LEU A 1 72 ? 6.075 1.079 -11.547 1.00 96.81 72 LEU A N 1
ATOM 550 C CA . LEU A 1 72 ? 5.369 1.606 -10.381 1.00 96.81 72 LEU A CA 1
ATOM 551 C C . LEU A 1 72 ? 4.141 0.754 -10.062 1.00 96.81 72 LEU A C 1
ATOM 553 O O . LEU A 1 72 ? 3.992 0.344 -8.915 1.00 96.81 72 LEU A O 1
ATOM 557 N N . LYS A 1 73 ? 3.305 0.450 -11.062 1.00 97.31 73 LYS A N 1
ATOM 558 C CA . LYS A 1 73 ? 2.111 -0.373 -10.863 1.00 97.31 73 LYS A CA 1
ATOM 559 C C . LYS A 1 73 ? 2.466 -1.795 -10.423 1.00 97.31 73 LYS A C 1
ATOM 561 O O . LYS A 1 73 ? 1.922 -2.266 -9.435 1.00 97.31 73 LYS A O 1
ATOM 566 N N . GLU A 1 74 ? 3.421 -2.437 -11.096 1.00 97.25 74 GLU A N 1
ATOM 567 C CA . GLU A 1 74 ? 3.917 -3.774 -10.738 1.00 97.25 74 GLU A CA 1
ATOM 568 C C . GLU A 1 74 ? 4.357 -3.841 -9.261 1.00 97.25 74 GLU A C 1
ATOM 570 O O . GLU A 1 74 ? 3.954 -4.738 -8.524 1.00 97.25 74 GLU A O 1
ATOM 575 N N . LEU A 1 75 ? 5.133 -2.851 -8.803 1.00 98.00 75 LEU A N 1
ATOM 576 C CA . LEU A 1 75 ? 5.600 -2.761 -7.416 1.00 98.00 75 LEU A CA 1
ATOM 577 C C . LEU A 1 75 ? 4.482 -2.401 -6.426 1.00 98.00 75 LEU A C 1
ATOM 579 O O . LEU A 1 75 ? 4.514 -2.851 -5.280 1.00 98.00 75 LEU A O 1
ATOM 583 N N . GLN A 1 76 ? 3.511 -1.582 -6.839 1.00 97.44 76 GLN A N 1
ATOM 584 C CA . GLN A 1 76 ? 2.332 -1.266 -6.032 1.00 97.44 76 GLN A CA 1
ATOM 585 C C . GLN A 1 76 ? 1.500 -2.523 -5.782 1.00 97.44 76 GLN A C 1
ATOM 587 O O . GLN A 1 76 ? 1.203 -2.800 -4.624 1.00 97.44 76 GLN A O 1
ATOM 592 N N . ASP A 1 77 ? 1.186 -3.287 -6.829 1.00 97.31 77 ASP A N 1
ATOM 593 C CA . ASP A 1 77 ? 0.397 -4.518 -6.745 1.00 97.31 77 ASP A CA 1
ATOM 594 C C . ASP A 1 77 ? 1.150 -5.587 -5.918 1.00 97.31 77 ASP A C 1
ATOM 596 O O . ASP A 1 77 ? 0.592 -6.169 -4.985 1.00 97.31 77 ASP A O 1
ATOM 600 N N . ALA A 1 78 ? 2.453 -5.778 -6.169 1.00 97.75 78 ALA A N 1
ATOM 601 C CA . ALA A 1 78 ? 3.279 -6.755 -5.453 1.00 97.75 78 ALA A CA 1
ATOM 602 C C . ALA A 1 78 ? 3.414 -6.455 -3.948 1.00 97.75 78 ALA A C 1
ATOM 604 O O . ALA A 1 78 ? 3.160 -7.329 -3.116 1.00 97.75 78 ALA A O 1
ATOM 605 N N . TYR A 1 79 ? 3.783 -5.225 -3.565 1.00 98.19 79 TYR A N 1
ATOM 606 C CA . TYR A 1 79 ? 3.921 -4.887 -2.143 1.00 98.19 79 TYR A CA 1
ATOM 607 C C . TYR A 1 79 ? 2.578 -4.657 -1.437 1.00 98.19 79 TYR A C 1
ATOM 609 O O . TYR A 1 79 ? 2.535 -4.596 -0.208 1.00 98.19 79 TYR A O 1
ATOM 617 N N . TRP A 1 80 ? 1.480 -4.481 -2.176 1.00 97.69 80 TRP A N 1
ATOM 618 C CA . TRP A 1 80 ? 0.140 -4.540 -1.599 1.00 97.69 80 TRP A CA 1
ATOM 619 C C . TRP A 1 80 ? -0.146 -5.960 -1.124 1.00 97.69 80 TRP A C 1
ATOM 621 O O . TRP A 1 80 ? -0.412 -6.156 0.060 1.00 97.69 80 TRP A O 1
ATOM 631 N N . GLN A 1 81 ? 0.022 -6.948 -2.009 1.00 97.88 81 GLN A N 1
ATOM 632 C CA . GLN A 1 81 ? -0.189 -8.354 -1.675 1.00 97.88 81 GLN A CA 1
ATOM 633 C C . GLN A 1 81 ? 0.737 -8.827 -0.538 1.00 97.88 81 GLN A C 1
ATOM 635 O O . GLN A 1 81 ? 0.260 -9.454 0.401 1.00 97.88 81 GLN A O 1
ATOM 640 N N . GLU A 1 82 ? 2.014 -8.414 -0.533 1.00 97.75 82 GLU A N 1
ATOM 641 C CA . GLU A 1 82 ? 2.972 -8.674 0.563 1.00 97.75 82 GLU A CA 1
ATOM 642 C C . GLU A 1 82 ? 2.417 -8.255 1.944 1.00 97.75 82 GLU A C 1
ATOM 644 O O . GLU A 1 82 ? 2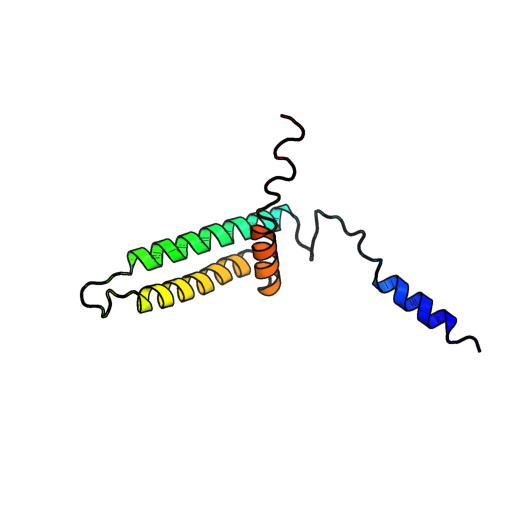.536 -8.990 2.930 1.00 97.75 82 GLU A O 1
ATOM 649 N N . VAL A 1 83 ? 1.771 -7.086 2.033 1.00 98.00 83 VAL A N 1
ATOM 650 C CA . VAL A 1 83 ? 1.167 -6.583 3.281 1.00 98.00 83 VAL A CA 1
ATOM 651 C C . VAL A 1 83 ? -0.109 -7.345 3.645 1.00 98.00 83 VAL A C 1
ATOM 653 O O . VAL A 1 83 ? -0.370 -7.563 4.829 1.00 98.00 83 VAL A O 1
ATOM 656 N N . LEU A 1 84 ? -0.905 -7.755 2.660 1.00 96.75 84 LEU A N 1
ATOM 657 C CA . LEU A 1 84 ? -2.134 -8.515 2.888 1.00 96.75 84 LEU A CA 1
ATOM 658 C C . LEU A 1 84 ? -1.848 -9.926 3.406 1.00 96.75 84 LEU A C 1
ATOM 660 O O . LEU A 1 84 ? -2.379 -10.309 4.453 1.00 96.75 84 LEU A O 1
ATOM 664 N N . ASP A 1 85 ? -0.947 -10.644 2.738 1.00 97.31 85 ASP A N 1
ATOM 665 C CA . ASP A 1 85 ? -0.543 -12.005 3.092 1.00 97.31 85 ASP A CA 1
ATOM 666 C C . ASP A 1 85 ? 0.084 -12.037 4.493 1.00 97.31 85 ASP A C 1
ATOM 668 O O . ASP A 1 85 ? -0.338 -12.805 5.358 1.00 97.31 85 ASP A O 1
ATOM 672 N N . SER A 1 86 ? 1.030 -11.129 4.768 1.00 96.69 86 SER A N 1
ATOM 673 C CA . SER A 1 86 ? 1.710 -11.037 6.072 1.00 96.69 86 SER A CA 1
ATOM 674 C C . SER A 1 86 ? 0.795 -10.636 7.237 1.00 96.69 86 SER A C 1
ATOM 676 O O . SER A 1 86 ? 1.132 -10.879 8.399 1.00 96.69 86 SER A O 1
ATOM 678 N N . ASN A 1 87 ? -0.375 -10.053 6.957 1.00 94.12 87 ASN A N 1
ATOM 679 C CA . ASN A 1 87 ? -1.384 -9.735 7.965 1.00 94.12 87 ASN A CA 1
ATOM 680 C C . ASN A 1 87 ? -2.572 -10.709 7.982 1.00 94.12 87 ASN A C 1
ATOM 682 O O . ASN A 1 87 ? -3.424 -10.566 8.868 1.00 94.12 87 ASN A O 1
ATOM 686 N N . TYR A 1 88 ? -2.634 -11.693 7.081 1.00 93.94 88 TYR A N 1
ATOM 687 C CA . TYR A 1 88 ? -3.786 -12.581 6.880 1.00 93.94 88 TYR A CA 1
ATOM 688 C C . TYR A 1 88 ? -5.080 -11.782 6.630 1.00 93.94 88 TYR A C 1
ATOM 690 O O . TYR A 1 88 ? -6.020 -11.817 7.431 1.00 93.94 88 TYR A O 1
ATOM 698 N N . VAL A 1 89 ? -5.084 -10.976 5.564 1.00 92.88 89 VAL A N 1
ATOM 699 C CA . VAL A 1 89 ? -6.204 -10.108 5.165 1.00 92.88 89 VAL A CA 1
ATOM 700 C C . VAL A 1 89 ? -6.548 -10.350 3.697 1.00 92.88 89 VAL A C 1
ATOM 702 O O . VAL A 1 89 ? -5.703 -10.174 2.831 1.00 92.88 89 VAL A O 1
ATOM 705 N N . GLU A 1 90 ? -7.802 -10.701 3.413 1.00 92.19 90 GLU A N 1
ATOM 706 C CA . GLU A 1 90 ? -8.310 -10.864 2.043 1.00 92.19 90 GLU A CA 1
ATOM 707 C C . GLU A 1 90 ? -8.224 -9.564 1.225 1.00 92.19 90 GLU A C 1
ATOM 709 O O . GLU A 1 90 ? -8.408 -8.473 1.768 1.00 92.19 90 GLU A O 1
ATOM 714 N N . LEU A 1 91 ? -8.017 -9.665 -0.095 1.00 87.88 91 LEU A N 1
ATOM 715 C CA . LEU A 1 91 ? -7.809 -8.508 -0.985 1.00 87.88 91 LEU A CA 1
ATOM 716 C C . LEU A 1 91 ? -8.924 -7.459 -0.892 1.00 87.88 91 LEU A C 1
ATOM 718 O O . LEU A 1 91 ? -8.654 -6.283 -0.660 1.00 87.88 91 LEU A O 1
ATOM 722 N N . ASN A 1 92 ? -10.182 -7.891 -0.966 1.00 89.25 92 ASN A N 1
ATOM 723 C CA . ASN A 1 92 ? -11.347 -7.013 -0.837 1.00 89.25 92 ASN A CA 1
ATOM 724 C C . ASN A 1 92 ? -11.431 -6.313 0.536 1.00 89.25 92 ASN A C 1
ATOM 726 O O . ASN A 1 92 ? -11.924 -5.188 0.639 1.00 89.25 92 ASN A O 1
ATOM 730 N N . LEU A 1 93 ? -10.944 -6.960 1.597 1.00 89.88 93 LEU A N 1
ATOM 731 C CA . LEU A 1 93 ? -10.871 -6.401 2.940 1.00 89.88 93 LEU A CA 1
ATOM 732 C C . LEU A 1 93 ? -9.682 -5.445 3.076 1.00 89.88 93 LEU A C 1
ATOM 734 O O . LEU A 1 93 ? -9.818 -4.428 3.746 1.00 89.88 93 LEU A O 1
ATOM 738 N N . GLY A 1 94 ? -8.566 -5.715 2.397 1.00 91.88 94 GLY A N 1
ATOM 739 C CA . GLY A 1 94 ? -7.445 -4.793 2.216 1.00 91.88 94 GLY A CA 1
ATOM 740 C C . GLY A 1 94 ? -7.863 -3.501 1.518 1.00 91.88 94 GLY A C 1
ATOM 741 O O . GLY A 1 94 ? -7.652 -2.410 2.049 1.00 91.88 94 GLY A O 1
ATOM 742 N N . ASP A 1 95 ? -8.558 -3.629 0.388 1.00 91.12 95 ASP A N 1
ATOM 743 C CA . ASP A 1 95 ? -9.137 -2.515 -0.365 1.00 91.12 95 ASP A CA 1
ATOM 744 C C . ASP A 1 95 ? -10.154 -1.741 0.476 1.00 91.12 95 ASP A C 1
ATOM 746 O O . ASP A 1 95 ? -10.154 -0.507 0.461 1.00 91.12 95 ASP A O 1
ATOM 750 N N . SER A 1 96 ? -10.980 -2.437 1.269 1.00 90.00 96 SER A N 1
ATOM 751 C CA . SER A 1 96 ? -11.882 -1.802 2.235 1.00 90.00 96 SER A CA 1
ATOM 752 C C . SER A 1 96 ? -11.110 -1.077 3.335 1.00 90.00 96 SER A C 1
ATOM 754 O O . SER A 1 96 ? -11.436 0.066 3.611 1.00 90.00 96 SER A O 1
ATOM 756 N N . ILE A 1 97 ? -10.068 -1.668 3.929 1.00 91.06 97 ILE A N 1
ATOM 757 C CA . ILE A 1 97 ? -9.230 -1.050 4.975 1.00 91.06 97 ILE A CA 1
ATOM 758 C C . ILE A 1 97 ? -8.469 0.164 4.448 1.00 91.06 97 ILE A C 1
ATOM 760 O O . ILE A 1 97 ? -8.275 1.123 5.191 1.00 91.06 97 ILE A O 1
ATOM 764 N N . PHE A 1 98 ? -8.040 0.157 3.187 1.00 92.19 98 PHE A N 1
ATOM 765 C CA . PHE A 1 98 ? -7.342 1.287 2.585 1.00 92.19 98 PHE A CA 1
ATOM 766 C C . PHE A 1 98 ? -8.298 2.372 2.098 1.00 92.19 98 PHE A C 1
ATOM 768 O O . PHE A 1 98 ? -8.011 3.554 2.250 1.00 92.19 98 PHE A O 1
ATOM 775 N N . THR A 1 99 ? -9.453 1.993 1.553 1.00 88.94 99 THR A N 1
ATOM 776 C CA . THR A 1 99 ? -10.502 2.931 1.132 1.00 88.94 99 THR A CA 1
ATOM 777 C C . THR A 1 99 ? -11.214 3.550 2.329 1.00 88.94 99 THR A C 1
ATOM 779 O O . THR A 1 99 ? -11.541 4.734 2.278 1.00 88.94 99 THR A O 1
ATOM 782 N N . GLU A 1 100 ? -11.417 2.782 3.408 1.00 85.31 100 GLU A N 1
ATOM 783 C CA . GLU A 1 100 ? -11.619 3.296 4.764 1.00 85.31 100 GLU A CA 1
ATOM 784 C C . GLU A 1 100 ? -10.443 4.218 5.047 1.00 85.31 100 GLU A C 1
ATOM 786 O O . GLU A 1 100 ? -10.631 5.404 4.871 1.00 85.31 100 GLU A O 1
ATOM 791 N N . GLY A 1 101 ? -9.229 3.710 5.250 1.00 85.12 101 GLY A N 1
ATOM 792 C CA . GLY A 1 101 ? -7.963 4.427 5.484 1.00 85.12 101 GLY A CA 1
ATOM 793 C C . GLY A 1 101 ? -7.649 5.724 4.697 1.00 85.12 101 GLY A C 1
ATOM 794 O O . GLY A 1 101 ? -6.775 6.489 5.101 1.00 85.12 101 GLY A O 1
ATOM 795 N N . LEU A 1 102 ? -8.322 6.007 3.579 1.00 85.06 102 LEU A N 1
ATOM 796 C CA . LEU A 1 102 ? -8.235 7.260 2.820 1.00 85.06 102 LEU A CA 1
ATOM 797 C C . LEU A 1 102 ? -9.459 8.179 2.979 1.00 85.06 102 LEU A C 1
ATOM 799 O O . LEU A 1 102 ? -9.296 9.397 2.905 1.00 85.06 102 LEU A O 1
ATOM 803 N N . LYS A 1 103 ? -10.665 7.629 3.175 1.00 75.12 103 LYS A N 1
ATOM 804 C CA . LYS A 1 103 ? -11.897 8.370 3.518 1.00 75.12 103 LYS A CA 1
ATOM 805 C C . LYS A 1 103 ? -11.921 8.628 5.029 1.00 75.12 103 LYS A C 1
ATOM 807 O O . LYS A 1 103 ? -11.799 9.756 5.492 1.00 75.12 103 LYS A O 1
ATOM 812 N N . GLU A 1 104 ? -11.991 7.514 5.749 1.00 63.75 104 GLU A N 1
ATOM 813 C CA . GLU A 1 104 ? -11.295 7.158 6.986 1.00 63.75 104 GLU A CA 1
ATOM 814 C C . GLU A 1 104 ? -9.811 7.511 6.966 1.00 63.75 104 GLU A C 1
ATOM 816 O O . GLU A 1 104 ? -8.979 6.621 7.063 1.00 63.75 104 GLU A O 1
ATOM 821 N N . LYS A 1 105 ? -9.433 8.765 6.779 1.00 57.78 105 LYS A N 1
ATOM 822 C CA . LYS A 1 105 ? -8.046 9.156 6.538 1.00 57.78 105 LYS A CA 1
ATOM 823 C C . LYS A 1 105 ? -7.000 8.971 7.675 1.00 57.78 105 LYS A C 1
ATOM 825 O O . LYS A 1 105 ? -5.866 9.402 7.472 1.00 57.78 105 LYS A O 1
ATOM 830 N N . TRP A 1 106 ? -7.178 8.388 8.877 1.00 54.69 106 TRP A N 1
ATOM 831 C CA . TRP A 1 106 ? -8.314 7.821 9.650 1.00 54.69 106 TRP A CA 1
ATOM 832 C C . TRP A 1 106 ? -9.455 8.818 9.895 1.00 54.69 106 TRP A C 1
ATOM 834 O O . TRP A 1 106 ? -9.563 9.842 9.237 1.00 54.69 106 TRP A O 1
ATOM 844 N N . ALA A 1 107 ? -10.273 8.620 10.926 1.00 41.00 107 ALA A N 1
ATOM 845 C CA . ALA A 1 107 ? -10.567 9.803 11.706 1.00 41.00 107 ALA A CA 1
ATOM 846 C C . ALA A 1 107 ? -9.202 10.144 12.349 1.00 41.00 107 ALA A C 1
ATOM 848 O O . ALA A 1 107 ? -8.914 9.642 13.436 1.00 41.00 107 ALA A O 1
ATOM 849 N N . GLN A 1 108 ? -8.265 10.889 11.728 1.00 39.81 108 GLN A N 1
ATOM 850 C CA . GLN A 1 108 ? -8.422 12.115 10.905 1.00 39.81 108 GLN A CA 1
ATOM 851 C C 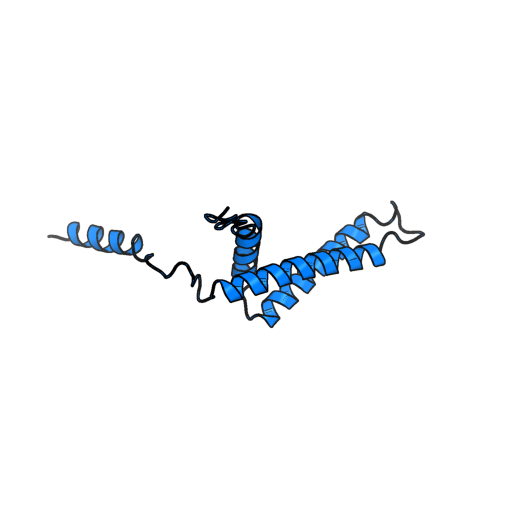. GLN A 1 108 ? -9.714 12.913 11.063 1.00 39.81 108 GLN A C 1
ATOM 853 O O . GLN A 1 108 ? -10.487 13.152 10.149 1.00 39.81 108 GLN A O 1
ATOM 858 N N . GLU A 1 109 ? -10.007 13.351 12.271 1.00 46.97 109 GLU A N 1
ATOM 859 C CA . GLU A 1 109 ? -9.331 13.084 13.542 1.00 46.97 109 GLU A CA 1
ATOM 860 C C . GLU A 1 109 ? -10.501 13.165 14.501 1.00 46.97 109 GLU A C 1
ATOM 862 O O . GLU A 1 109 ? -10.905 14.247 14.909 1.00 46.97 109 GLU A O 1
ATOM 867 N N . ALA A 1 110 ? -11.117 12.010 14.807 1.00 31.80 110 ALA A N 1
ATOM 868 C CA . ALA A 1 110 ? -12.311 11.950 15.671 1.00 31.80 110 ALA A CA 1
ATOM 869 C C . ALA A 1 110 ? -12.036 12.584 17.040 1.00 31.80 110 ALA A C 1
ATOM 871 O O . ALA A 1 110 ? -12.944 12.904 17.803 1.00 31.80 110 ALA A O 1
ATOM 872 N N . ARG A 1 111 ? -10.743 12.717 17.350 1.00 34.34 111 ARG A N 1
ATOM 873 C CA . ARG A 1 111 ? -10.180 13.501 18.430 1.00 34.34 111 ARG A CA 1
ATOM 874 C C . ARG A 1 111 ? -8.990 14.302 17.894 1.00 34.34 111 ARG A C 1
ATOM 876 O O . ARG A 1 111 ? -7.905 14.240 18.466 1.00 34.34 111 ARG A O 1
ATOM 883 N N . ASN A 1 112 ? -9.236 15.159 16.896 1.00 38.12 112 ASN A N 1
ATOM 884 C CA . ASN A 1 112 ? -8.634 16.497 16.852 1.00 38.12 112 ASN A CA 1
ATOM 885 C C . ASN A 1 112 ? -9.275 17.251 18.011 1.00 38.12 112 ASN A C 1
ATOM 887 O O . ASN A 1 112 ? -10.225 18.007 17.881 1.00 38.12 112 ASN A O 1
ATOM 891 N N . LYS A 1 113 ? -8.797 16.796 19.168 1.00 40.19 113 LYS A N 1
ATOM 892 C CA . LYS A 1 113 ? -9.157 17.035 20.547 1.00 40.19 113 LYS A CA 1
ATOM 893 C C . LYS A 1 113 ? -10.522 17.691 20.786 1.00 40.19 113 LYS A C 1
ATOM 895 O O . LYS A 1 113 ? -10.644 18.903 20.740 1.00 40.19 113 LYS A O 1
ATOM 900 N N . SER A 1 114 ? -11.432 16.929 21.393 1.00 37.78 114 SER A N 1
ATOM 901 C CA . SER A 1 114 ? -12.416 17.468 22.355 1.00 37.78 114 SER A CA 1
ATOM 902 C C . SER A 1 114 ? -11.748 17.940 23.675 1.00 37.78 114 SER A C 1
ATOM 904 O O . SER A 1 114 ? -12.274 17.709 24.764 1.00 37.78 114 SER A O 1
ATOM 906 N N . LYS A 1 115 ? -10.496 18.409 23.585 1.00 32.97 115 LYS A N 1
ATOM 907 C CA . LYS A 1 115 ? -9.485 18.595 24.651 1.00 32.97 115 LYS A CA 1
ATOM 908 C C . LYS A 1 115 ? -8.409 19.633 24.252 1.00 32.97 115 LYS A C 1
ATOM 910 O O . LYS A 1 115 ? -7.288 19.587 24.755 1.00 32.97 115 LYS A O 1
ATOM 915 N N . ASN A 1 116 ? -8.731 20.481 23.280 1.00 37.41 116 ASN A N 1
ATOM 916 C CA . ASN A 1 116 ? -8.159 21.805 23.064 1.00 37.41 116 ASN A CA 1
ATOM 917 C C . ASN A 1 116 ? -9.358 22.754 23.123 1.00 37.41 116 ASN A C 1
ATOM 919 O O . ASN A 1 116 ? -10.404 22.342 22.573 1.00 37.41 116 ASN A O 1
#

Radius of gyration: 22.14 Å; chains: 1; bounding box: 74×40×50 Å

Sequence (116 aa):
MNHNLLVSILISSIFFSCSGDSTVRNGLSLEKRKKVFHELRVSQKKASKEALSNYPKPGTPGGGGVEFREKLKELQDAYWQEVLDSNYVELNLGDSIFTEGLKEKWAQEARNKSKN